Protein AF-A0A1X4XZN9-F1 (afdb_monomer_lite)

pLDDT: mean 79.89, std 15.7, range [39.41, 95.94]

Secondary structure (DSSP, 8-state):
-HHHHHHHHHHHHHHHHHHT----PEEEEEEEEEEETTTTEEEEEEE-SSSEEEEEEEES-GGGGTT--TT-EEEEEEEETTTEEEEPP--

Radius of gyration: 19.27 Å; chains: 1; bounding box: 61×26×38 Å

Foldseek 3Di:
DVVVVVVVVVVVVVVVVVVPPPQQFDKWKFFWADDDLPQQKTWTQTDDPQDHGIAIEREPDSVVCVPDDHGDIWIWGDRDDRHYTYTDDDD

Structure (mmCIF, N/CA/C/O backbone):
data_AF-A0A1X4XZN9-F1
#
_entry.id   AF-A0A1X4XZN9-F1
#
loop_
_atom_site.group_PDB
_atom_site.id
_atom_site.type_symbol
_atom_site.label_atom_id
_atom_site.label_alt_id
_atom_site.label_comp_id
_atom_site.label_asym_id
_atom_site.label_entity_id
_atom_site.label_seq_id
_atom_site.pdbx_PDB_ins_code
_atom_site.Cartn_x
_atom_site.Cartn_y
_atom_site.Cartn_z
_atom_site.occupancy
_atom_site.B_iso_or_equiv
_atom_site.auth_seq_id
_atom_site.auth_comp_id
_atom_site.auth_asym_id
_atom_site.auth_atom_id
_atom_site.pdbx_PDB_model_num
ATOM 1 N N . MET A 1 1 ? 48.599 14.753 -22.264 1.00 57.16 1 MET A N 1
ATOM 2 C CA . MET A 1 1 ? 47.571 15.765 -21.912 1.00 57.16 1 MET A CA 1
ATOM 3 C C . MET A 1 1 ? 46.168 15.382 -22.377 1.00 57.16 1 MET A C 1
ATOM 5 O O . MET A 1 1 ? 45.295 15.301 -21.528 1.00 57.16 1 MET A O 1
ATOM 9 N N . LYS A 1 2 ? 45.934 15.080 -23.665 1.00 55.75 2 LYS A N 1
ATOM 10 C CA . LYS A 1 2 ? 44.590 14.737 -24.190 1.00 55.75 2 LYS A CA 1
ATOM 11 C C . LYS A 1 2 ? 43.919 13.530 -23.504 1.00 55.75 2 LYS A C 1
ATOM 13 O O . LYS A 1 2 ? 42.737 13.583 -23.197 1.00 55.75 2 LYS A O 1
ATOM 18 N N . THR A 1 3 ? 44.685 12.485 -23.197 1.00 61.16 3 THR A N 1
ATOM 19 C CA . THR A 1 3 ? 44.208 11.268 -22.513 1.00 61.16 3 THR A CA 1
ATOM 20 C C . THR A 1 3 ? 43.794 11.501 -21.060 1.00 61.16 3 THR A C 1
ATOM 22 O O . THR A 1 3 ? 42.820 10.914 -20.603 1.00 61.16 3 THR A O 1
ATOM 25 N N . ILE A 1 4 ? 44.488 12.393 -20.349 1.00 69.25 4 ILE A N 1
ATOM 26 C CA . ILE A 1 4 ? 44.175 12.735 -18.952 1.00 69.25 4 ILE A CA 1
ATOM 27 C C . ILE A 1 4 ? 42.857 13.512 -18.888 1.00 69.25 4 ILE A C 1
ATOM 29 O O . ILE A 1 4 ? 42.003 13.212 -18.062 1.00 69.25 4 ILE A O 1
ATOM 33 N N . ILE A 1 5 ? 42.655 14.456 -19.813 1.00 68.12 5 ILE A N 1
ATOM 34 C CA . ILE A 1 5 ? 41.407 15.224 -19.918 1.00 68.12 5 ILE A CA 1
ATOM 35 C C . ILE A 1 5 ? 40.229 14.287 -20.213 1.00 68.12 5 ILE A C 1
ATOM 37 O O . ILE A 1 5 ? 39.183 14.397 -19.582 1.00 68.12 5 ILE A O 1
ATOM 41 N N . MET A 1 6 ? 40.409 13.319 -21.116 1.00 65.81 6 MET A N 1
ATOM 42 C CA . MET A 1 6 ? 39.351 12.366 -21.450 1.00 65.81 6 MET A CA 1
ATOM 43 C C . MET A 1 6 ? 38.991 11.452 -20.267 1.00 65.81 6 MET A C 1
ATOM 45 O O . MET A 1 6 ? 37.812 11.206 -20.024 1.00 65.81 6 MET A O 1
ATOM 49 N N . ALA A 1 7 ? 39.983 11.011 -19.486 1.00 67.88 7 ALA A N 1
ATOM 50 C CA . ALA A 1 7 ? 39.751 10.220 -18.278 1.00 67.88 7 ALA A CA 1
ATOM 51 C C . ALA A 1 7 ? 38.972 11.006 -17.211 1.00 67.88 7 ALA A C 1
ATOM 53 O O . ALA A 1 7 ? 38.051 10.455 -16.614 1.00 67.88 7 ALA A O 1
ATOM 54 N N . ILE A 1 8 ? 39.287 12.294 -17.025 1.00 73.94 8 ILE A N 1
ATOM 55 C CA . ILE A 1 8 ? 38.564 13.186 -16.102 1.00 73.94 8 ILE A CA 1
ATOM 56 C C . ILE A 1 8 ? 37.110 13.380 -16.550 1.00 73.94 8 ILE A C 1
ATOM 58 O O . ILE A 1 8 ? 36.205 13.361 -15.723 1.00 73.94 8 ILE A O 1
ATOM 62 N N . ILE A 1 9 ? 36.859 13.530 -17.854 1.00 73.06 9 ILE A N 1
ATOM 63 C CA . ILE A 1 9 ? 35.494 13.681 -18.382 1.00 73.06 9 ILE A CA 1
ATOM 64 C C . ILE A 1 9 ? 34.673 12.414 -18.129 1.00 73.06 9 ILE A C 1
ATOM 66 O O . ILE A 1 9 ? 33.526 12.511 -17.698 1.00 73.06 9 ILE A O 1
ATOM 70 N N . ILE A 1 10 ? 35.247 11.228 -18.356 1.00 71.00 10 ILE A N 1
ATOM 71 C CA . ILE A 1 10 ? 34.552 9.950 -18.148 1.00 71.00 10 ILE A CA 1
ATOM 72 C C . ILE A 1 10 ? 34.233 9.746 -16.663 1.00 71.00 10 ILE A C 1
ATOM 74 O O . ILE A 1 10 ? 33.089 9.444 -16.328 1.00 71.00 10 ILE A O 1
ATOM 78 N N . THR A 1 11 ? 35.197 9.958 -15.763 1.00 65.25 11 THR A N 1
ATOM 79 C CA . THR A 1 11 ? 34.963 9.800 -14.318 1.00 65.25 11 THR A CA 1
ATOM 80 C C . THR A 1 11 ? 33.957 10.812 -13.784 1.00 65.25 11 THR A C 1
ATOM 82 O O . THR A 1 11 ? 33.078 10.431 -13.012 1.00 65.25 11 THR A O 1
ATOM 85 N N . LEU A 1 12 ? 34.014 12.068 -14.238 1.00 64.44 12 LEU A N 1
ATOM 86 C CA . LEU A 1 12 ? 33.031 13.088 -13.871 1.00 64.44 12 LEU A CA 1
ATOM 87 C C . LEU A 1 12 ? 31.635 12.724 -14.396 1.00 64.44 12 LEU A C 1
ATOM 89 O O . LEU A 1 12 ? 30.658 12.829 -13.664 1.00 64.44 12 LEU A O 1
ATOM 93 N N . SER A 1 13 ? 31.544 12.207 -15.622 1.00 60.81 13 SER A N 1
ATOM 94 C CA . SER A 1 13 ? 30.283 11.732 -16.202 1.00 60.81 13 SER A CA 1
ATOM 95 C C . SER A 1 13 ? 29.691 10.589 -15.377 1.00 60.81 13 SER A C 1
ATOM 97 O O . SER A 1 13 ? 28.523 10.652 -15.011 1.00 60.81 13 SER A O 1
ATOM 99 N N . LEU A 1 14 ? 30.475 9.565 -15.024 1.00 59.78 14 LEU A N 1
ATOM 100 C CA . LEU A 1 14 ? 30.019 8.458 -14.169 1.00 59.78 14 LEU A CA 1
ATOM 101 C C . LEU A 1 14 ? 29.562 8.932 -12.778 1.00 59.78 14 LEU A C 1
ATOM 103 O O . LEU A 1 14 ? 28.535 8.469 -12.283 1.00 59.78 14 LEU A O 1
ATOM 107 N N . LEU A 1 15 ? 30.276 9.889 -12.177 1.00 57.59 15 LEU A N 1
ATOM 108 C CA . LEU A 1 15 ? 29.888 10.502 -10.904 1.00 57.59 15 LEU A CA 1
ATOM 109 C C . LEU A 1 15 ? 28.547 11.240 -11.016 1.00 57.59 15 LEU A C 1
ATOM 111 O O . LEU A 1 15 ? 27.677 11.022 -10.175 1.00 57.59 15 LEU A O 1
ATOM 115 N N . LEU A 1 16 ? 28.324 12.031 -12.072 1.00 53.03 16 LEU A N 1
ATOM 116 C CA . LEU A 1 16 ? 27.034 12.695 -12.289 1.00 53.03 16 LEU A CA 1
ATOM 117 C C . LEU A 1 16 ? 25.885 11.692 -12.481 1.00 53.03 16 LEU A C 1
ATOM 119 O O . LEU A 1 16 ? 24.830 11.876 -11.882 1.00 53.03 16 LEU A O 1
ATOM 123 N N . HIS A 1 17 ? 26.077 10.606 -13.236 1.00 51.81 17 HIS A N 1
ATOM 124 C CA . HIS A 1 17 ? 25.026 9.587 -13.397 1.00 51.81 17 HIS A CA 1
ATOM 125 C C . HIS A 1 17 ? 24.639 8.925 -12.063 1.00 51.81 17 HIS A C 1
ATOM 127 O O . HIS A 1 17 ? 23.471 8.610 -11.859 1.00 51.81 17 HIS A O 1
ATOM 133 N N . SER A 1 18 ? 25.588 8.765 -11.132 1.00 48.72 18 SER A N 1
ATOM 134 C CA . SER A 1 18 ? 25.304 8.225 -9.793 1.00 48.72 18 SER A CA 1
ATOM 135 C C . SER A 1 18 ? 24.533 9.201 -8.890 1.00 48.72 18 SER A C 1
ATOM 137 O O . SER A 1 18 ? 23.728 8.773 -8.067 1.00 48.72 18 SER A O 1
ATOM 139 N N . VAL A 1 19 ? 24.729 10.512 -9.080 1.00 46.94 19 VAL A N 1
ATOM 140 C CA . VAL A 1 19 ? 24.022 11.577 -8.342 1.00 46.94 19 VAL A CA 1
ATOM 141 C C . VAL A 1 19 ? 22.594 11.775 -8.870 1.00 46.94 19 VAL A C 1
ATOM 143 O O . VAL A 1 19 ? 21.703 12.132 -8.103 1.00 46.94 19 VAL A O 1
ATOM 146 N N . TYR A 1 20 ? 22.354 11.489 -10.154 1.00 42.72 20 TYR A N 1
ATOM 147 C CA . TYR A 1 20 ? 21.047 11.606 -10.814 1.00 42.72 20 TYR A CA 1
ATOM 148 C C . TYR A 1 20 ? 20.294 10.281 -10.962 1.00 42.72 20 TYR A C 1
ATOM 150 O O . TYR A 1 20 ? 19.377 10.194 -11.778 1.00 42.72 20 TYR A O 1
ATOM 158 N N . ALA A 1 21 ? 20.616 9.264 -10.158 1.00 44.66 21 ALA A N 1
ATOM 159 C CA . ALA A 1 21 ? 19.732 8.119 -9.981 1.00 44.66 21 ALA A CA 1
ATOM 160 C C . ALA A 1 21 ? 18.443 8.583 -9.273 1.00 44.66 21 ALA A C 1
ATOM 162 O O . ALA A 1 21 ? 18.256 8.403 -8.069 1.00 44.66 21 ALA A O 1
ATOM 163 N N . LEU A 1 22 ? 17.559 9.245 -10.028 1.00 47.50 22 LEU A N 1
ATOM 164 C CA . LEU A 1 22 ? 16.166 9.437 -9.669 1.00 47.50 22 LEU A CA 1
ATOM 165 C C . LEU A 1 22 ? 15.648 8.051 -9.310 1.00 47.50 22 LEU A C 1
ATOM 167 O O . LEU A 1 22 ? 15.693 7.139 -10.130 1.00 47.50 22 LEU A O 1
ATOM 171 N N . LYS A 1 23 ? 15.210 7.880 -8.061 1.00 54.72 23 LYS A N 1
ATOM 172 C CA . LYS A 1 23 ? 14.464 6.692 -7.660 1.00 54.72 23 LYS A CA 1
ATOM 173 C C . LYS A 1 23 ? 13.232 6.636 -8.560 1.00 54.72 23 LYS A C 1
ATOM 175 O O . LYS A 1 23 ? 12.269 7.365 -8.329 1.00 54.72 23 LYS A O 1
ATOM 180 N N . GLU A 1 24 ? 13.302 5.853 -9.631 1.00 58.41 24 GLU A N 1
ATOM 181 C CA . GLU A 1 24 ? 12.182 5.635 -10.535 1.00 58.41 24 GLU A CA 1
ATOM 182 C C . GLU A 1 24 ? 11.151 4.798 -9.784 1.00 58.41 24 GLU A C 1
ATOM 184 O O . GLU A 1 24 ? 11.208 3.572 -9.733 1.00 58.41 24 GLU A O 1
ATOM 189 N N . TYR A 1 25 ? 10.224 5.478 -9.115 1.00 71.56 25 TYR A N 1
ATOM 190 C CA . TYR A 1 25 ? 9.097 4.812 -8.492 1.00 71.56 25 TYR A CA 1
ATOM 191 C C . TYR A 1 25 ? 8.134 4.341 -9.579 1.00 71.56 25 TYR A C 1
ATOM 193 O O . TYR A 1 25 ? 7.712 5.122 -10.434 1.00 71.56 25 TYR A O 1
ATOM 201 N N . THR A 1 26 ? 7.725 3.076 -9.521 1.00 83.50 26 THR A N 1
ATOM 202 C CA . THR A 1 26 ? 6.686 2.577 -10.426 1.00 83.50 26 THR A CA 1
ATOM 203 C C . THR A 1 26 ? 5.317 2.961 -9.881 1.00 83.50 26 THR A C 1
ATOM 205 O O . THR A 1 26 ? 4.957 2.563 -8.773 1.00 83.50 26 THR A O 1
ATOM 208 N N . ARG A 1 27 ? 4.531 3.710 -10.662 1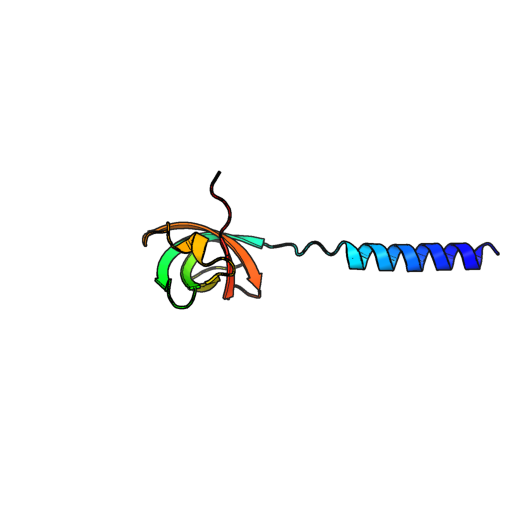.00 87.69 27 ARG A N 1
ATOM 209 C CA . ARG A 1 27 ? 3.130 3.986 -10.325 1.00 87.69 27 ARG A CA 1
ATOM 210 C C . ARG A 1 27 ? 2.275 2.743 -10.584 1.00 87.69 27 ARG A C 1
ATOM 212 O O . ARG A 1 27 ? 2.282 2.199 -11.686 1.00 87.69 27 ARG A O 1
ATOM 219 N N . ILE A 1 28 ? 1.514 2.324 -9.583 1.00 89.56 28 ILE A N 1
ATOM 220 C CA . ILE A 1 28 ? 0.522 1.249 -9.660 1.00 89.56 28 ILE A CA 1
ATOM 221 C C . ILE A 1 28 ? -0.843 1.773 -9.222 1.00 89.56 28 ILE A C 1
ATOM 223 O O . ILE A 1 28 ? -0.937 2.740 -8.467 1.00 89.56 28 ILE A O 1
ATOM 227 N N . GLU A 1 29 ? -1.899 1.112 -9.679 1.00 91.69 29 GLU A N 1
ATOM 228 C CA . GLU A 1 29 ? -3.276 1.426 -9.310 1.00 91.69 29 GLU A CA 1
ATOM 229 C C . GLU A 1 29 ? -3.930 0.211 -8.655 1.00 91.69 29 GLU A C 1
ATOM 231 O O . GLU A 1 29 ? -3.656 -0.941 -9.014 1.00 91.69 29 GLU A O 1
ATOM 236 N N . GLY A 1 30 ? -4.791 0.466 -7.678 1.00 92.62 30 GLY A N 1
ATOM 237 C CA . GLY A 1 30 ? -5.463 -0.586 -6.934 1.00 92.62 30 GLY A CA 1
ATOM 238 C C . GLY A 1 30 ? -6.694 -0.101 -6.188 1.00 92.62 30 GLY A C 1
ATOM 239 O O . GLY A 1 30 ? -7.066 1.071 -6.250 1.00 92.62 30 GLY A O 1
ATOM 240 N N . LYS A 1 31 ? -7.330 -1.035 -5.485 1.00 95.44 31 LYS A N 1
ATOM 241 C CA . LYS A 1 31 ? -8.474 -0.775 -4.607 1.00 95.44 31 LYS A CA 1
ATOM 242 C C . LYS A 1 31 ? -8.107 -1.095 -3.165 1.00 95.44 31 LYS A C 1
ATOM 244 O O . LYS A 1 31 ? -7.626 -2.198 -2.902 1.00 95.44 31 LYS A O 1
ATOM 249 N N . VAL A 1 32 ? -8.355 -0.158 -2.256 1.00 95.50 32 VAL A N 1
ATOM 250 C CA . VAL A 1 32 ? -8.099 -0.332 -0.821 1.00 95.50 32 VAL A CA 1
ATOM 251 C C . VAL A 1 32 ? -9.094 -1.332 -0.237 1.00 95.50 32 VAL A C 1
ATOM 253 O O . VAL A 1 32 ? -10.300 -1.220 -0.459 1.00 95.50 32 VAL A O 1
ATOM 256 N N . LEU A 1 33 ? -8.590 -2.310 0.508 1.00 95.81 33 LEU A N 1
ATOM 257 C CA . LEU A 1 33 ? -9.385 -3.341 1.179 1.00 95.81 33 LEU A CA 1
ATOM 258 C C . LEU A 1 33 ? -9.304 -3.234 2.700 1.00 95.81 33 LEU A C 1
ATOM 260 O O . LEU A 1 33 ? -10.285 -3.519 3.383 1.00 95.81 33 LEU A O 1
ATOM 264 N N . PHE A 1 34 ? -8.169 -2.774 3.222 1.00 95.81 34 PHE A N 1
ATOM 265 C CA . PHE A 1 34 ? -7.959 -2.569 4.648 1.00 95.81 34 PHE A CA 1
ATOM 266 C C . PHE A 1 34 ? -6.979 -1.419 4.894 1.00 95.81 34 PHE A C 1
ATOM 268 O O . PHE A 1 34 ? -6.093 -1.168 4.076 1.00 95.81 34 PHE A O 1
ATOM 275 N N . ILE A 1 35 ? -7.148 -0.720 6.018 1.00 94.75 35 ILE A N 1
ATOM 276 C CA . ILE A 1 35 ? -6.311 0.411 6.426 1.00 94.75 35 ILE A CA 1
ATOM 277 C C . ILE A 1 35 ? -5.920 0.215 7.891 1.00 94.75 35 ILE A C 1
ATOM 279 O O . ILE A 1 35 ? -6.783 0.183 8.768 1.00 94.75 35 ILE A O 1
ATOM 283 N N . ASP A 1 36 ? -4.618 0.146 8.152 1.00 93.81 36 ASP A N 1
ATOM 284 C CA . ASP A 1 36 ? -4.033 0.179 9.488 1.00 93.81 36 ASP A CA 1
ATOM 285 C C . ASP A 1 36 ? -3.294 1.503 9.695 1.00 93.81 36 ASP A C 1
ATOM 287 O O . ASP A 1 36 ? -2.116 1.667 9.369 1.00 93.81 36 ASP A O 1
ATOM 291 N N . THR A 1 37 ? -3.997 2.471 10.275 1.00 88.06 37 THR A N 1
ATOM 292 C CA . THR A 1 37 ? -3.423 3.783 10.586 1.00 88.06 37 THR A CA 1
ATOM 293 C C . THR A 1 37 ? -2.402 3.747 11.722 1.00 88.06 37 THR A C 1
ATOM 295 O O . THR A 1 37 ? -1.598 4.671 11.819 1.00 88.06 37 THR A O 1
ATOM 298 N N . LYS A 1 38 ? -2.386 2.706 12.570 1.00 89.25 38 LYS A N 1
ATOM 299 C CA . LYS A 1 38 ? -1.412 2.584 13.670 1.00 89.25 38 LYS A CA 1
ATOM 300 C C . LYS A 1 38 ? -0.045 2.179 13.140 1.00 89.25 38 LYS A C 1
ATOM 302 O O . LYS A 1 38 ? 0.959 2.749 13.555 1.00 89.25 38 LYS A O 1
ATOM 307 N N . ASN A 1 39 ? -0.028 1.227 12.212 1.00 90.00 39 ASN A N 1
ATOM 308 C CA . ASN A 1 39 ? 1.200 0.710 11.608 1.00 90.00 39 ASN A CA 1
ATOM 309 C C . ASN A 1 39 ? 1.543 1.374 10.270 1.00 90.00 39 ASN A C 1
ATOM 311 O O . ASN A 1 39 ? 2.554 1.043 9.665 1.00 90.00 39 ASN A O 1
ATOM 315 N N . SER A 1 40 ? 0.740 2.348 9.828 1.00 91.06 40 SER A N 1
ATOM 316 C CA . SER A 1 40 ? 0.909 3.027 8.538 1.00 91.06 40 SER A CA 1
ATOM 317 C C . SER A 1 40 ? 0.893 2.057 7.355 1.00 91.06 40 SER A C 1
ATOM 319 O O . SER A 1 40 ? 1.667 2.214 6.418 1.00 91.06 40 SER A O 1
ATOM 321 N N . ALA A 1 41 ? 0.012 1.058 7.395 1.00 93.81 41 ALA A N 1
ATOM 322 C CA . ALA A 1 41 ? -0.075 0.013 6.383 1.00 93.81 41 ALA A CA 1
ATOM 323 C C . ALA A 1 41 ? -1.461 -0.024 5.731 1.00 93.81 41 ALA A C 1
ATOM 325 O O . ALA A 1 41 ? -2.470 0.298 6.361 1.00 93.81 41 ALA A O 1
ATOM 326 N N . ILE A 1 42 ? -1.524 -0.427 4.463 1.00 94.38 42 ILE A N 1
ATOM 327 C CA . ILE A 1 42 ? -2.786 -0.638 3.741 1.00 94.38 42 ILE A CA 1
ATOM 328 C C . ILE A 1 42 ? -2.751 -1.953 2.974 1.00 94.38 42 ILE A C 1
ATOM 330 O O . ILE A 1 42 ? -1.738 -2.302 2.373 1.00 94.38 42 ILE A O 1
ATOM 334 N N . GLU A 1 43 ? -3.875 -2.656 2.943 1.00 95.94 43 GLU A N 1
ATOM 335 C CA . GLU A 1 43 ? -4.060 -3.795 2.048 1.00 95.94 43 GLU A CA 1
ATOM 336 C C . GLU A 1 43 ? -4.765 -3.323 0.779 1.00 95.94 43 GLU A C 1
ATOM 338 O O . GLU A 1 43 ? -5.811 -2.665 0.832 1.00 95.94 43 GLU A O 1
ATOM 343 N N . VAL A 1 44 ? -4.188 -3.646 -0.374 1.00 95.44 44 VAL A N 1
ATOM 344 C CA . VAL A 1 44 ? -4.651 -3.176 -1.678 1.00 95.44 44 VAL A CA 1
ATOM 345 C C . VAL A 1 44 ? -4.712 -4.342 -2.652 1.00 95.44 44 VAL A C 1
ATOM 347 O O . VAL A 1 44 ? -3.754 -5.096 -2.820 1.00 95.44 44 VAL A O 1
ATOM 350 N N . LYS A 1 45 ? -5.833 -4.452 -3.368 1.00 95.88 45 LYS A N 1
ATOM 351 C CA . LYS A 1 45 ? -5.914 -5.287 -4.569 1.00 95.88 45 LYS A CA 1
ATOM 352 C C . LYS A 1 45 ? -5.384 -4.494 -5.755 1.00 95.88 45 LYS A C 1
ATOM 354 O O . LYS A 1 45 ? -6.043 -3.564 -6.219 1.00 95.88 45 LYS A O 1
ATOM 359 N N . VAL A 1 46 ? -4.193 -4.849 -6.216 1.00 93.69 46 VAL A N 1
ATOM 360 C CA . VAL A 1 46 ? -3.458 -4.140 -7.267 1.00 93.69 46 VAL A CA 1
ATOM 361 C C . VAL A 1 46 ? -3.796 -4.709 -8.645 1.00 93.69 46 VAL A C 1
ATOM 363 O O . VAL A 1 46 ? -3.861 -5.929 -8.831 1.00 93.69 46 VAL A O 1
ATOM 366 N N . TYR A 1 47 ? -3.967 -3.817 -9.623 1.00 87.12 47 TYR A N 1
ATOM 367 C CA . TYR A 1 47 ? -4.298 -4.136 -11.016 1.00 87.12 47 TYR A CA 1
ATOM 368 C C . TYR A 1 47 ? -3.195 -3.684 -11.993 1.00 87.12 47 TYR A C 1
ATOM 370 O O . TYR A 1 47 ? -3.483 -3.107 -13.039 1.00 87.12 47 TYR A O 1
ATOM 378 N N . SER A 1 48 ? -1.920 -3.911 -11.660 1.00 83.19 48 SER A N 1
ATOM 379 C CA . SER A 1 48 ? -0.775 -3.529 -12.501 1.00 83.19 48 SER A CA 1
ATOM 380 C C . SER A 1 48 ? -0.034 -4.752 -13.051 1.00 83.19 48 SER A C 1
ATOM 382 O O . SER A 1 48 ? -0.074 -5.836 -12.479 1.00 83.19 48 SER A O 1
ATOM 384 N N . LYS A 1 49 ? 0.687 -4.580 -14.167 1.00 78.25 49 LYS A N 1
ATOM 385 C CA . LYS A 1 49 ? 1.577 -5.621 -14.714 1.00 78.25 49 LYS A CA 1
ATOM 386 C C . LYS A 1 49 ? 2.816 -5.857 -13.845 1.00 78.25 49 LYS A C 1
ATOM 388 O O . LYS A 1 49 ? 3.358 -6.952 -13.867 1.00 78.25 49 LYS A O 1
ATOM 393 N N . VAL A 1 50 ? 3.260 -4.834 -13.110 1.00 78.00 50 VAL A N 1
ATOM 394 C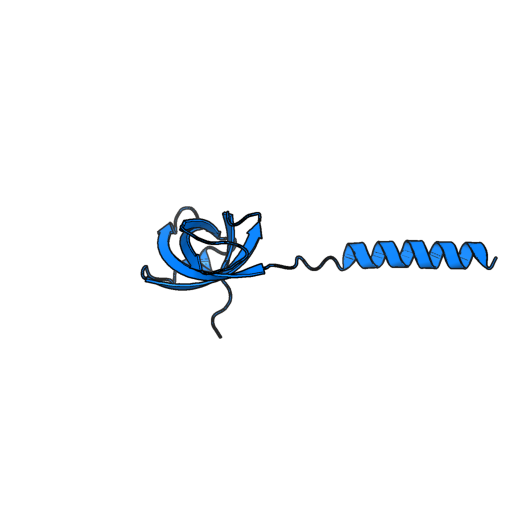 CA . VAL A 1 50 ? 4.462 -4.898 -12.254 1.00 78.00 50 VAL A CA 1
ATOM 395 C C . VAL A 1 50 ? 4.147 -5.540 -10.904 1.00 78.00 50 VAL A C 1
ATOM 397 O O . VAL A 1 50 ? 4.975 -6.232 -10.329 1.00 78.00 50 VAL A O 1
ATOM 400 N N . CYS A 1 51 ? 2.927 -5.324 -10.421 1.00 81.12 51 CYS A N 1
ATOM 401 C CA . CYS A 1 51 ? 2.438 -5.810 -9.147 1.00 81.12 51 CYS A C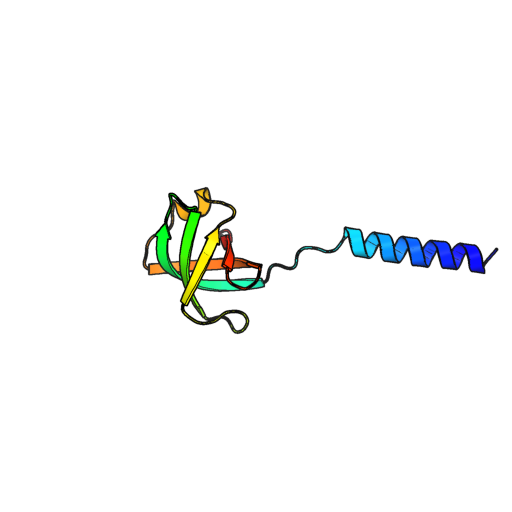A 1
ATOM 402 C C . CYS A 1 51 ? 0.961 -6.158 -9.310 1.00 81.12 51 CYS A C 1
ATOM 404 O O . CYS A 1 51 ? 0.170 -5.285 -9.667 1.00 81.12 51 CYS A O 1
ATOM 406 N N . SER A 1 52 ? 0.581 -7.415 -9.093 1.00 87.50 52 SER A N 1
ATOM 407 C CA . SER A 1 52 ? -0.809 -7.851 -9.254 1.00 87.50 52 SER A CA 1
ATOM 408 C C . SER A 1 52 ? -1.251 -8.716 -8.087 1.00 87.50 52 SER A C 1
ATOM 410 O O . SER A 1 52 ? -0.441 -9.425 -7.489 1.00 87.50 52 SER A O 1
ATOM 412 N N . GLY A 1 53 ? -2.538 -8.649 -7.761 1.00 91.75 53 GLY A N 1
ATOM 413 C CA . GLY A 1 53 ? -3.116 -9.413 -6.661 1.00 91.75 53 GLY A CA 1
ATOM 414 C C . GLY A 1 53 ? -3.214 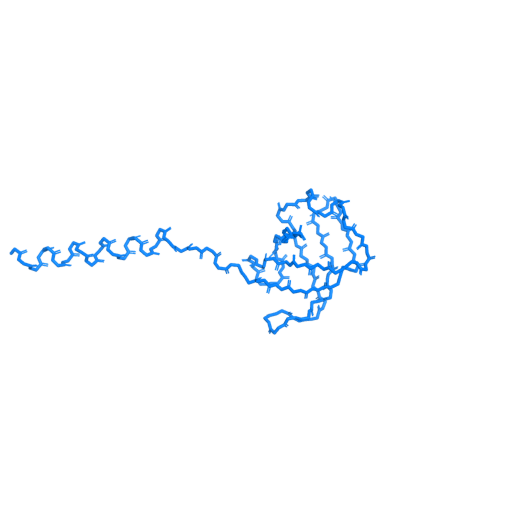-8.614 -5.366 1.00 91.75 53 GLY A C 1
ATOM 415 O O . GLY A 1 53 ? -3.286 -7.386 -5.389 1.00 91.75 53 GLY A O 1
ATOM 416 N N . LEU A 1 54 ? -3.312 -9.332 -4.252 1.00 94.56 54 LEU A N 1
ATOM 417 C CA . LEU A 1 54 ? -3.461 -8.763 -2.918 1.00 94.56 54 LEU A CA 1
ATOM 418 C C . LEU A 1 54 ? -2.080 -8.466 -2.332 1.00 94.56 54 LEU A C 1
ATOM 420 O O . LEU A 1 54 ? -1.255 -9.375 -2.262 1.00 94.56 54 LEU A O 1
ATOM 424 N N . HIS A 1 55 ? -1.849 -7.227 -1.910 1.00 94.56 55 HIS A N 1
ATOM 425 C CA . HIS A 1 55 ? -0.587 -6.805 -1.305 1.00 94.56 55 HIS A CA 1
ATOM 426 C C . HIS A 1 55 ? -0.839 -5.906 -0.106 1.00 94.56 55 HIS A C 1
ATOM 428 O O . HIS A 1 55 ? -1.767 -5.093 -0.122 1.00 94.56 55 HIS A O 1
ATOM 434 N N . THR A 1 56 ? 0.028 -6.021 0.893 1.00 94.75 56 THR A N 1
ATOM 435 C CA . THR A 1 56 ? 0.074 -5.100 2.027 1.00 94.75 56 THR A CA 1
ATOM 436 C C . THR A 1 56 ? 1.245 -4.158 1.827 1.00 94.75 56 THR A C 1
ATOM 438 O O . THR A 1 56 ? 2.386 -4.597 1.713 1.00 94.75 56 THR A O 1
ATOM 441 N N . PHE A 1 57 ? 0.953 -2.863 1.772 1.00 93.38 57 PHE A N 1
ATOM 442 C CA . PHE A 1 57 ? 1.948 -1.819 1.602 1.00 93.38 57 PHE A CA 1
ATOM 443 C C . PHE A 1 57 ? 2.176 -1.077 2.908 1.00 93.38 57 PHE A C 1
ATOM 445 O O . PHE A 1 57 ? 1.242 -0.483 3.447 1.00 93.38 57 PHE A O 1
ATOM 452 N N . ASP A 1 58 ? 3.434 -1.011 3.329 1.00 93.88 58 ASP A N 1
ATOM 453 C CA . ASP A 1 58 ? 3.914 -0.027 4.287 1.00 93.88 58 ASP A CA 1
ATOM 454 C C . ASP A 1 58 ? 3.984 1.337 3.596 1.00 93.88 58 ASP A C 1
ATOM 456 O O . ASP A 1 58 ? 4.666 1.521 2.576 1.00 93.88 58 ASP A O 1
ATOM 460 N N . ILE A 1 59 ? 3.264 2.309 4.145 1.00 92.56 59 ILE A N 1
ATOM 461 C CA . ILE A 1 59 ? 3.131 3.642 3.576 1.00 92.56 59 ILE A CA 1
ATOM 462 C C . ILE A 1 59 ? 4.089 4.605 4.261 1.00 92.56 59 ILE A C 1
ATOM 464 O O . ILE A 1 59 ? 4.015 4.854 5.461 1.00 92.56 59 ILE A O 1
ATOM 468 N N . GLU A 1 60 ? 4.971 5.205 3.463 1.00 88.19 60 GLU A N 1
ATOM 469 C CA . GLU A 1 60 ? 5.990 6.134 3.966 1.00 88.19 60 GLU A CA 1
ATOM 470 C C . GLU A 1 60 ? 5.391 7.427 4.549 1.00 88.19 60 GLU A C 1
ATOM 472 O O . GLU A 1 60 ? 5.954 8.002 5.476 1.00 88.19 60 GLU A O 1
ATOM 477 N N . ASN A 1 61 ? 4.237 7.876 4.038 1.00 83.69 61 ASN A N 1
ATOM 478 C CA . ASN A 1 61 ? 3.507 9.033 4.561 1.00 83.69 61 ASN A CA 1
ATOM 479 C C . ASN A 1 61 ? 2.157 8.612 5.160 1.00 83.69 61 ASN A C 1
ATOM 481 O O . ASN A 1 61 ? 1.154 8.526 4.450 1.00 83.69 61 ASN A O 1
ATOM 485 N N . SER A 1 62 ? 2.131 8.378 6.470 1.00 81.44 62 SER A N 1
ATOM 486 C CA . SER A 1 62 ? 0.947 7.918 7.205 1.00 81.44 62 SER A CA 1
ATOM 487 C C . SER A 1 62 ? -0.209 8.924 7.232 1.00 81.44 62 SER A C 1
ATOM 489 O O . SER A 1 62 ? -1.368 8.526 7.338 1.00 81.44 62 SER A O 1
ATOM 491 N N . GLU A 1 63 ? 0.057 10.223 7.067 1.00 86.19 63 GLU A N 1
ATOM 492 C CA . GLU A 1 63 ? -1.005 11.233 6.949 1.00 86.19 63 GLU A CA 1
ATOM 493 C C . GLU A 1 63 ? -1.846 11.015 5.685 1.00 86.19 63 GLU A C 1
ATOM 495 O O . GLU A 1 63 ? -3.052 11.254 5.690 1.00 86.19 63 GLU A O 1
ATOM 500 N N . ALA A 1 64 ? -1.239 10.485 4.617 1.00 84.06 64 ALA A N 1
ATOM 501 C CA . ALA A 1 64 ? -1.917 10.273 3.342 1.00 84.06 64 ALA A CA 1
ATOM 502 C C . ALA A 1 64 ? -2.977 9.161 3.389 1.00 84.06 64 ALA A C 1
ATOM 504 O O . ALA A 1 64 ? -3.858 9.136 2.533 1.00 84.06 64 ALA A O 1
ATOM 505 N N . ILE A 1 65 ? -2.924 8.259 4.379 1.00 88.94 65 ILE A N 1
ATOM 506 C CA . ILE A 1 65 ? -3.920 7.186 4.528 1.00 88.94 65 ILE A CA 1
ATOM 507 C C . ILE A 1 65 ? -5.060 7.537 5.483 1.00 88.94 65 ILE A C 1
ATOM 509 O O . ILE A 1 65 ? -6.055 6.821 5.520 1.00 88.94 65 ILE A O 1
ATOM 513 N N . LYS A 1 66 ? -4.967 8.648 6.228 1.00 86.31 66 LYS A N 1
ATOM 514 C CA . LYS A 1 66 ? -6.031 9.075 7.155 1.00 86.31 66 LYS A CA 1
ATOM 515 C C . LYS A 1 66 ? -7.304 9.539 6.445 1.00 86.31 66 LYS A C 1
ATOM 517 O O . LYS A 1 66 ? -8.370 9.501 7.047 1.00 86.31 66 LYS A O 1
ATOM 522 N N . GLY A 1 67 ? -7.187 9.994 5.197 1.00 84.31 67 GLY A N 1
ATOM 523 C CA . GLY A 1 67 ? -8.316 10.430 4.368 1.00 84.31 67 GLY A CA 1
ATOM 524 C C . GLY A 1 67 ? -8.884 9.346 3.450 1.00 84.31 67 GLY A C 1
ATOM 525 O O . GLY A 1 67 ? -9.821 9.626 2.710 1.00 84.31 67 GLY A O 1
ATOM 526 N N . LEU A 1 68 ? -8.310 8.141 3.467 1.00 89.38 68 LEU A N 1
ATOM 527 C CA . LEU A 1 68 ? -8.754 7.031 2.630 1.00 89.38 68 LEU A CA 1
ATOM 528 C C . LEU A 1 68 ? -9.835 6.216 3.328 1.00 89.38 68 LEU A C 1
ATOM 530 O O . LEU A 1 68 ? -9.817 6.034 4.545 1.00 89.38 68 LEU A O 1
ATOM 534 N N . ASN A 1 69 ? -10.720 5.643 2.525 1.00 92.88 69 ASN A N 1
ATOM 535 C CA . ASN A 1 69 ? -11.721 4.686 2.955 1.00 92.88 69 ASN A CA 1
ATOM 536 C C . ASN A 1 69 ? -11.500 3.330 2.286 1.00 92.88 69 ASN A C 1
ATOM 538 O O . ASN A 1 69 ? -10.955 3.203 1.186 1.00 92.88 69 ASN A O 1
ATOM 542 N N . VAL A 1 70 ? -11.971 2.281 2.959 1.00 94.31 70 VAL A N 1
ATOM 543 C CA . VAL A 1 70 ? -12.047 0.953 2.351 1.00 94.31 70 VAL A CA 1
ATOM 544 C C . VAL A 1 70 ? -12.972 1.020 1.138 1.00 94.31 70 VAL A C 1
ATOM 546 O O . VAL A 1 70 ? -14.102 1.493 1.220 1.00 94.31 70 VAL A O 1
ATOM 549 N N . GLY A 1 71 ? -12.490 0.507 0.011 1.00 93.00 71 GLY A N 1
ATOM 550 C CA . GLY A 1 71 ? -13.176 0.553 -1.270 1.00 93.00 71 GLY A CA 1
ATOM 551 C C . GLY A 1 71 ? -12.689 1.653 -2.209 1.00 93.00 71 GLY A C 1
ATOM 552 O O . GLY A 1 71 ? -12.993 1.565 -3.402 1.00 93.00 71 GLY A O 1
ATOM 553 N N . ASP A 1 72 ? -11.902 2.612 -1.722 1.00 93.62 72 ASP A N 1
ATOM 554 C CA . ASP A 1 72 ? -11.374 3.693 -2.550 1.00 93.62 72 ASP A CA 1
ATOM 555 C C . ASP A 1 72 ? -10.393 3.173 -3.607 1.00 93.62 72 ASP A C 1
ATOM 557 O O . ASP A 1 72 ? -9.634 2.218 -3.396 1.00 93.62 72 ASP A O 1
ATOM 561 N N . GLY A 1 73 ? -10.411 3.828 -4.769 1.00 92.75 73 GLY A N 1
ATOM 562 C CA . GLY A 1 73 ? -9.373 3.681 -5.780 1.00 92.75 73 GLY A CA 1
ATOM 563 C C . GLY A 1 73 ? -8.132 4.468 -5.371 1.00 92.75 73 GLY A C 1
ATOM 564 O O . GLY A 1 73 ? -8.227 5.641 -5.010 1.00 92.75 73 GLY A O 1
ATOM 565 N N . ILE A 1 74 ? -6.962 3.841 -5.449 1.00 91.12 74 ILE A N 1
ATOM 566 C CA . ILE A 1 74 ? -5.700 4.445 -5.025 1.00 91.12 74 ILE A CA 1
ATOM 567 C C . ILE A 1 74 ? -4.615 4.287 -6.084 1.00 91.12 74 ILE A C 1
ATOM 569 O O . ILE A 1 74 ? -4.530 3.274 -6.778 1.00 91.12 74 ILE A O 1
ATOM 573 N N . SER A 1 75 ? -3.766 5.308 -6.183 1.00 91.31 75 SER A N 1
ATOM 574 C CA . SER A 1 75 ? -2.508 5.261 -6.923 1.00 91.31 75 SER A CA 1
ATOM 575 C C . SER A 1 75 ? -1.344 5.231 -5.944 1.00 91.31 75 SER A C 1
ATOM 577 O O . SER A 1 75 ? -1.257 6.084 -5.062 1.00 91.31 75 SER A O 1
ATOM 579 N N . LEU A 1 76 ? -0.440 4.274 -6.109 1.00 90.75 76 LEU A N 1
ATOM 580 C CA . LEU A 1 76 ? 0.736 4.105 -5.263 1.00 90.75 76 LEU A CA 1
ATOM 581 C C . LEU A 1 76 ? 2.002 4.212 -6.103 1.00 90.75 76 LEU A C 1
ATOM 583 O O . LEU A 1 76 ? 2.065 3.695 -7.213 1.00 90.75 76 LEU A O 1
ATOM 587 N N . TYR A 1 77 ? 3.021 4.851 -5.552 1.00 90.06 77 TYR A N 1
ATOM 588 C CA . TYR A 1 77 ? 4.378 4.844 -6.080 1.00 90.06 77 TYR A CA 1
ATOM 589 C C . TYR A 1 77 ? 5.176 3.791 -5.310 1.00 90.06 77 TYR A C 1
ATOM 591 O O . TYR A 1 77 ? 5.476 3.991 -4.133 1.00 90.06 77 TYR A O 1
ATOM 599 N N . VAL A 1 78 ? 5.466 2.654 -5.947 1.00 87.00 78 VAL A N 1
ATOM 600 C CA . VAL A 1 78 ? 6.170 1.522 -5.323 1.00 87.00 78 VAL A CA 1
ATOM 601 C C . VAL A 1 78 ? 7.643 1.865 -5.145 1.00 87.00 78 VAL A C 1
ATOM 603 O O . VAL A 1 78 ? 8.312 2.276 -6.093 1.00 87.00 78 VAL A O 1
ATOM 606 N N . ILE A 1 79 ? 8.130 1.683 -3.920 1.00 82.19 79 ILE A N 1
ATOM 607 C CA . ILE A 1 79 ? 9.503 1.971 -3.488 1.00 82.19 79 ILE A CA 1
ATOM 608 C C . ILE A 1 79 ? 10.328 0.681 -3.436 1.00 82.19 79 ILE A C 1
ATOM 610 O O . ILE A 1 79 ? 11.513 0.700 -3.758 1.00 82.19 79 ILE A O 1
ATOM 614 N N . SER A 1 80 ? 9.713 -0.433 -3.024 1.00 74.62 80 SER A N 1
ATOM 615 C CA . SER A 1 80 ? 10.355 -1.748 -2.925 1.00 74.62 80 SER A CA 1
ATOM 616 C C . SER A 1 80 ? 9.317 -2.860 -3.077 1.00 74.62 80 SER A C 1
ATOM 618 O O . SER A 1 80 ? 8.314 -2.853 -2.362 1.00 74.62 80 SER A O 1
ATOM 620 N N . ASP A 1 81 ? 9.563 -3.763 -4.034 1.00 73.44 81 ASP A N 1
ATOM 621 C CA . ASP A 1 81 ? 8.964 -5.098 -4.205 1.00 73.44 81 ASP A CA 1
ATOM 622 C C . ASP A 1 81 ? 7.517 -5.260 -3.714 1.00 73.44 81 ASP A C 1
ATOM 624 O O . ASP A 1 81 ? 7.229 -6.147 -2.921 1.00 73.44 81 ASP A O 1
ATOM 628 N N . CYS A 1 82 ? 6.596 -4.397 -4.162 1.00 82.38 82 CYS A N 1
ATOM 629 C CA . CYS A 1 82 ? 5.167 -4.444 -3.803 1.00 82.38 82 CYS A CA 1
ATOM 630 C C . CYS A 1 82 ? 4.814 -4.344 -2.307 1.00 82.38 82 CYS A C 1
ATOM 632 O O . CYS A 1 82 ? 3.650 -4.501 -1.957 1.00 82.38 82 CYS A O 1
ATOM 634 N N . ASN A 1 83 ? 5.776 -4.040 -1.440 1.00 87.88 83 ASN A N 1
ATOM 635 C CA . ASN A 1 83 ? 5.578 -4.064 0.011 1.00 87.88 83 ASN A CA 1
ATOM 636 C C . ASN A 1 83 ? 5.732 -2.680 0.639 1.00 87.88 83 ASN A C 1
ATOM 638 O O . ASN A 1 83 ? 5.262 -2.443 1.744 1.00 87.88 83 ASN A O 1
ATOM 642 N N . LYS A 1 84 ? 6.379 -1.740 -0.060 1.00 90.38 84 LYS A N 1
ATOM 643 C CA . LYS A 1 84 ? 6.538 -0.361 0.407 1.00 90.38 84 LYS A CA 1
ATOM 644 C C . LYS A 1 84 ? 6.163 0.629 -0.677 1.00 90.38 84 LYS A C 1
ATOM 646 O O . LYS A 1 84 ? 6.629 0.511 -1.815 1.00 90.38 84 LYS A O 1
ATOM 651 N N . ALA A 1 85 ? 5.355 1.624 -0.326 1.00 91.12 85 ALA A N 1
ATOM 652 C CA . ALA A 1 85 ? 4.889 2.620 -1.278 1.00 91.12 85 ALA A CA 1
ATOM 653 C C . ALA A 1 85 ? 4.668 4.005 -0.661 1.00 91.12 85 ALA A C 1
ATOM 655 O O . ALA A 1 85 ? 4.567 4.187 0.552 1.00 91.12 85 ALA A O 1
ATOM 656 N N . LYS A 1 86 ? 4.541 4.997 -1.540 1.00 91.06 86 LYS A N 1
ATOM 657 C CA . LYS A 1 86 ? 3.999 6.318 -1.221 1.00 91.06 86 LYS A CA 1
ATOM 658 C C . LYS A 1 86 ? 2.648 6.481 -1.910 1.00 91.06 86 LYS A C 1
ATOM 660 O O . LYS A 1 86 ? 2.512 6.142 -3.085 1.00 91.06 86 LYS A O 1
ATOM 665 N N . VAL A 1 87 ? 1.663 7.029 -1.204 1.00 87.44 87 VAL A N 1
ATOM 666 C CA . VAL A 1 87 ? 0.380 7.401 -1.815 1.00 87.44 87 VAL A CA 1
ATOM 667 C C . VAL A 1 87 ? 0.615 8.542 -2.800 1.00 87.44 87 VAL A C 1
ATOM 669 O O . VAL A 1 87 ? 1.243 9.547 -2.458 1.00 87.44 87 VAL A O 1
ATOM 672 N N . GLY A 1 88 ? 0.167 8.365 -4.040 1.00 79.00 88 GLY A N 1
ATOM 673 C CA . GLY A 1 88 ? 0.213 9.428 -5.032 1.00 79.00 88 GLY A CA 1
ATOM 674 C C . GLY A 1 88 ? -0.809 10.512 -4.714 1.00 79.00 88 GLY A C 1
ATOM 675 O O . GLY A 1 88 ? -1.932 10.198 -4.332 1.00 79.00 88 GLY A O 1
ATOM 676 N N . GLU A 1 89 ? -0.427 11.779 -4.874 1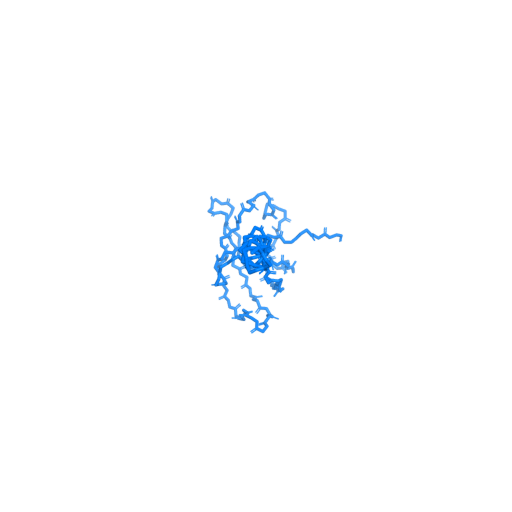.00 65.12 89 GLU A N 1
ATOM 677 C CA . GLU A 1 89 ? -1.372 12.893 -4.760 1.00 65.12 89 GLU A CA 1
ATOM 678 C C . GLU A 1 89 ? -2.499 12.714 -5.789 1.00 65.12 89 GLU A C 1
ATOM 680 O O . GLU A 1 89 ? -2.238 12.580 -6.989 1.00 65.12 89 GLU A O 1
ATOM 685 N N . GLN A 1 90 ? -3.748 12.687 -5.320 1.00 51.66 90 GLN A N 1
ATOM 686 C CA . GLN A 1 90 ? -4.902 12.892 -6.189 1.00 51.66 90 GLN A CA 1
ATOM 687 C C . GLN A 1 90 ? -4.935 14.385 -6.535 1.00 51.66 90 GLN A C 1
ATOM 689 O O . GLN A 1 90 ? -5.048 15.218 -5.638 1.00 51.66 90 GLN A O 1
ATOM 694 N N . ARG A 1 91 ? -4.736 14.714 -7.815 1.00 39.41 91 ARG A N 1
ATOM 695 C CA . ARG A 1 91 ? -4.969 16.064 -8.345 1.00 39.41 91 ARG A CA 1
ATOM 696 C C . ARG A 1 91 ? -6.456 16.326 -8.509 1.00 39.41 91 ARG A C 1
ATOM 698 O O . ARG A 1 91 ? -7.149 15.379 -8.941 1.00 39.41 91 ARG A O 1
#

Sequence (91 aa):
MKTIIMAIIITL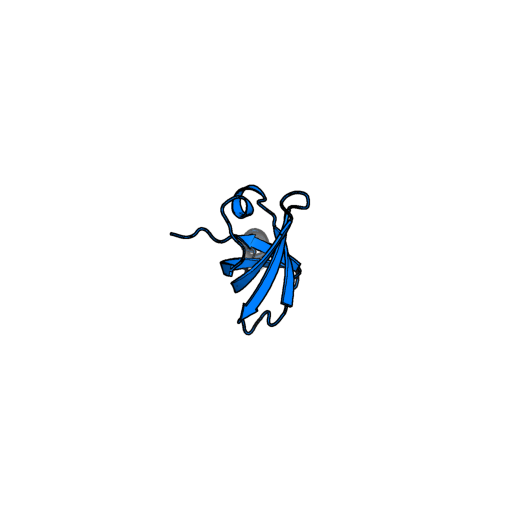SLLLHSVYALKEYTRIEGKVLFIDTKNSAIEVKVYSKVCSGLHTFDIENSEAIKGLNVGDGISLYVISDCNKAKVGEQR

Organism: NCBI:txid1562698